Protein AF-A0A7J6U6C9-F1 (afdb_monomer_lite)

InterPro domains:
  IPR000941 Enolase [PR00148] (21-32)
  IPR000941 Enolase [PR00148] (44-58)
  IPR000941 Enolase [PR00148] (73-90)
  IPR000941 Enolase [PTHR11902] (1-134)
  IPR020809 Enolase, conserved site [PS00164] (44-57)
  IPR020810 Enolase, C-terminal TIM barrel domain [PF00113] (1-134)
  IPR020810 Enolase, C-terminal TIM barrel domain [SM01192] (1-136)
  IPR036849 Enolase-like, C-terminal domain superfamily [G3DSA:3.20.20.120] (1-146)
  IPR036849 Enolase-like, C-terminal domain superfamily [SSF51604] (1-128)

Structure (mmCIF, N/CA/C/O backbone):
data_AF-A0A7J6U6C9-F1
#
_entry.id   AF-A0A7J6U6C9-F1
#
loop_
_atom_site.group_PDB
_atom_site.id
_atom_site.type_symbol
_atom_site.label_atom_id
_ato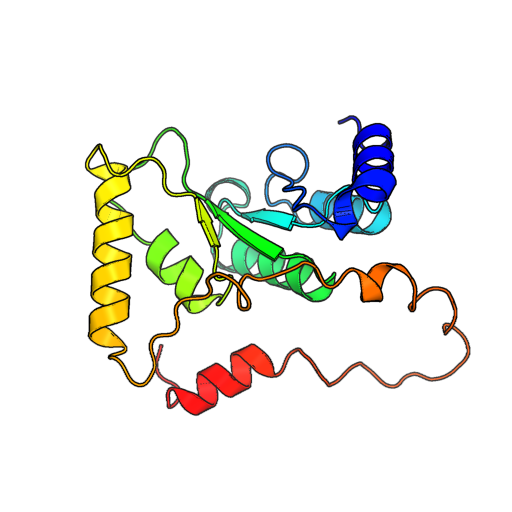m_site.label_alt_id
_atom_site.label_comp_id
_atom_site.label_asym_id
_atom_site.label_entity_id
_atom_site.label_seq_id
_atom_site.pdbx_PDB_ins_code
_atom_site.Cartn_x
_atom_site.Cartn_y
_atom_site.Cartn_z
_atom_site.occupancy
_atom_site.B_iso_or_equiv
_atom_site.auth_seq_id
_atom_site.auth_comp_id
_atom_site.auth_asym_id
_atom_site.auth_atom_id
_atom_site.pdbx_PDB_model_num
ATOM 1 N N . ASN A 1 1 ? -12.888 14.403 7.898 1.00 74.00 1 ASN A N 1
ATOM 2 C CA . ASN A 1 1 ? -12.283 13.935 9.170 1.00 74.00 1 ASN A CA 1
ATOM 3 C C . ASN A 1 1 ? -13.317 13.258 10.081 1.00 74.00 1 ASN A C 1
ATOM 5 O O . ASN A 1 1 ? -13.199 13.366 11.294 1.00 74.00 1 ASN A O 1
ATOM 9 N N . ASP A 1 2 ? -14.317 12.560 9.535 1.00 91.62 2 ASP A N 1
ATOM 10 C CA . ASP A 1 2 ? -15.387 11.938 10.329 1.00 91.62 2 ASP A CA 1
ATOM 11 C C . ASP A 1 2 ? -15.001 10.519 10.769 1.00 91.62 2 ASP A C 1
ATOM 13 O O . ASP A 1 2 ? -15.440 9.518 10.209 1.00 91.62 2 ASP A O 1
ATOM 17 N N . TRP A 1 3 ? -14.108 10.441 11.748 1.00 95.50 3 TRP A N 1
ATOM 18 C CA . TRP A 1 3 ? -13.591 9.166 12.237 1.00 95.50 3 TRP A CA 1
ATOM 19 C C . TRP A 1 3 ? -14.663 8.315 12.928 1.00 95.50 3 TRP A C 1
ATOM 21 O O . TRP A 1 3 ? -14.682 7.096 12.772 1.00 95.50 3 TRP A O 1
ATOM 31 N N . SER A 1 4 ? -15.607 8.963 13.617 1.00 96.19 4 SER A N 1
ATOM 32 C CA . SER A 1 4 ? -16.672 8.289 14.361 1.00 96.19 4 SER A CA 1
ATOM 33 C C . SER A 1 4 ? -17.596 7.468 13.457 1.00 96.19 4 SER A C 1
ATOM 35 O O . SER A 1 4 ? -17.981 6.351 13.806 1.00 96.19 4 SER A O 1
ATOM 37 N N . THR A 1 5 ? -17.922 7.989 12.272 1.00 96.44 5 THR A N 1
ATOM 38 C CA . THR A 1 5 ? -18.747 7.274 11.294 1.00 96.44 5 THR A CA 1
ATOM 39 C C . THR A 1 5 ? -17.978 6.115 10.673 1.00 96.44 5 THR A C 1
ATOM 41 O O . THR A 1 5 ? -18.533 5.025 10.544 1.00 96.44 5 THR A O 1
ATOM 44 N N . PHE A 1 6 ? -16.691 6.302 10.368 1.00 96.88 6 PHE A N 1
ATOM 45 C CA . PHE A 1 6 ? -15.824 5.221 9.890 1.00 96.88 6 PHE A CA 1
ATOM 46 C C . PHE A 1 6 ? -15.683 4.095 10.922 1.00 96.88 6 PHE A C 1
ATOM 48 O O . PHE A 1 6 ? -15.810 2.930 10.561 1.00 96.88 6 PHE A O 1
ATOM 55 N N . ALA A 1 7 ? -15.523 4.416 12.208 1.00 96.75 7 ALA A N 1
ATOM 56 C CA . ALA A 1 7 ? -15.480 3.422 13.280 1.00 96.75 7 ALA A CA 1
ATOM 57 C C . ALA A 1 7 ? -16.789 2.623 13.386 1.00 96.75 7 ALA A C 1
ATOM 59 O O . ALA A 1 7 ? -16.760 1.399 13.499 1.00 96.75 7 ALA A O 1
ATOM 60 N N . LYS A 1 8 ? -17.950 3.284 13.279 1.00 97.38 8 LYS A N 1
ATOM 61 C CA . LYS A 1 8 ? -19.256 2.600 13.240 1.00 97.38 8 LYS A CA 1
ATOM 62 C C . LYS A 1 8 ? -19.393 1.694 12.016 1.00 97.38 8 LYS A C 1
ATOM 64 O O . LYS A 1 8 ? -19.872 0.571 12.146 1.00 97.38 8 LYS A O 1
ATOM 69 N N . PHE A 1 9 ? -18.965 2.167 10.846 1.00 96.75 9 PHE A N 1
ATOM 70 C CA . PHE A 1 9 ? -18.975 1.385 9.610 1.00 96.75 9 PHE A CA 1
ATOM 71 C C . PHE A 1 9 ? -18.062 0.156 9.717 1.00 96.75 9 PHE A C 1
ATOM 73 O O . PHE A 1 9 ? -18.489 -0.961 9.435 1.00 96.75 9 PHE A O 1
ATOM 80 N N . THR A 1 10 ? -16.849 0.332 10.240 1.00 96.44 10 THR A N 1
ATOM 81 C CA . THR A 1 10 ? -15.890 -0.756 10.461 1.00 96.44 10 THR A CA 1
ATOM 82 C C . THR A 1 10 ? -16.362 -1.750 11.515 1.00 96.44 10 THR A C 1
ATOM 84 O O . THR A 1 10 ? -16.206 -2.953 11.320 1.00 96.44 10 THR A O 1
ATOM 87 N N . ALA A 1 11 ? -17.008 -1.292 12.589 1.00 95.69 11 ALA A N 1
ATOM 88 C CA . ALA A 1 11 ? -17.610 -2.178 13.582 1.00 95.69 11 ALA A CA 1
ATOM 89 C C . ALA A 1 11 ? -18.738 -3.043 12.996 1.00 95.69 11 ALA A C 1
ATOM 91 O O . ALA A 1 11 ? -18.900 -4.192 13.407 1.00 95.69 11 ALA A O 1
ATOM 92 N N . LYS A 1 12 ? -19.502 -2.492 12.046 1.00 96.25 12 LYS A N 1
ATOM 93 C CA . LYS A 1 12 ? -20.617 -3.178 11.394 1.00 96.25 12 LYS A CA 1
ATOM 94 C C . LYS A 1 12 ? -20.140 -4.191 10.347 1.00 96.25 12 LYS A C 1
ATOM 96 O O . LYS A 1 12 ? -20.495 -5.359 10.447 1.00 96.25 12 LYS A O 1
ATOM 101 N N . ASP A 1 13 ? -19.313 -3.754 9.396 1.00 94.31 13 ASP A N 1
ATOM 102 C CA . ASP A 1 13 ? -19.037 -4.508 8.162 1.00 94.31 13 ASP A CA 1
ATOM 103 C C . ASP A 1 13 ? -17.555 -4.936 8.023 1.00 94.31 13 ASP A C 1
ATOM 105 O O . ASP A 1 13 ? -17.215 -5.819 7.235 1.00 94.31 13 ASP A O 1
ATOM 109 N N . GLY A 1 14 ? -16.642 -4.384 8.830 1.00 93.19 14 GLY A N 1
ATOM 110 C CA . GLY A 1 14 ? -15.187 -4.566 8.690 1.00 93.19 14 GLY A CA 1
ATOM 111 C C . GLY A 1 14 ? -14.649 -5.979 8.961 1.00 93.19 14 GLY A C 1
ATOM 112 O O . GLY A 1 14 ? -13.445 -6.203 8.834 1.00 93.19 14 GLY A O 1
ATOM 113 N N . LYS A 1 15 ? -15.509 -6.933 9.339 1.00 89.44 15 LYS A N 1
ATOM 114 C CA . LYS A 1 15 ? -15.167 -8.366 9.418 1.00 89.44 15 LYS A CA 1
ATOM 115 C C . LYS A 1 15 ? -15.298 -9.080 8.073 1.00 89.44 15 LYS A C 1
ATOM 117 O O . LYS A 1 15 ? -14.627 -10.085 7.854 1.00 89.44 15 LYS A O 1
ATOM 122 N N . GLU A 1 16 ? -16.166 -8.580 7.200 1.00 89.44 16 GLU A N 1
ATOM 123 C CA . GLU A 1 16 ? -16.483 -9.202 5.913 1.00 89.44 16 GLU A CA 1
ATOM 124 C C . GLU A 1 16 ? -15.790 -8.489 4.755 1.00 89.44 16 GLU A C 1
ATOM 126 O O . GLU A 1 16 ? -15.381 -9.136 3.790 1.00 89.44 16 GLU A O 1
ATOM 131 N N . ILE A 1 17 ? -15.617 -7.169 4.869 1.00 91.62 17 ILE A N 1
ATOM 132 C CA . ILE A 1 17 ? -15.048 -6.333 3.813 1.00 91.62 17 ILE A CA 1
ATOM 133 C C . ILE A 1 17 ? -13.778 -5.606 4.255 1.00 91.62 17 ILE A C 1
ATOM 135 O O . ILE A 1 17 ? -13.568 -5.275 5.425 1.00 91.62 17 ILE A O 1
ATOM 139 N N . GLN A 1 18 ? -12.926 -5.320 3.275 1.00 93.62 18 GLN A N 1
ATOM 140 C CA . GLN A 1 18 ? -11.782 -4.439 3.449 1.00 93.62 18 GLN A CA 1
ATOM 141 C C . GLN A 1 18 ? -12.254 -2.980 3.380 1.00 93.62 18 GLN A C 1
ATOM 143 O O . GLN A 1 18 ? -12.882 -2.560 2.410 1.00 93.62 18 GLN A O 1
ATOM 148 N N . ILE A 1 19 ? -11.934 -2.204 4.409 1.00 96.31 19 ILE A N 1
ATOM 1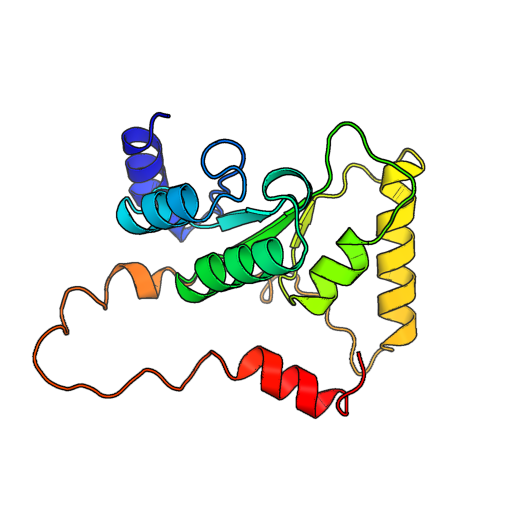49 C CA . ILE A 1 19 ? -12.226 -0.779 4.534 1.00 96.31 19 ILE A CA 1
ATOM 150 C C . ILE A 1 19 ? -10.880 -0.070 4.506 1.00 96.31 19 ILE A C 1
ATOM 152 O O . ILE A 1 19 ? -10.131 -0.083 5.484 1.00 96.31 19 ILE A O 1
ATOM 156 N N . VAL A 1 20 ? -10.559 0.499 3.347 1.00 97.38 20 VAL A N 1
ATOM 157 C CA . VAL A 1 20 ? -9.241 1.066 3.063 1.00 97.38 20 VAL A CA 1
ATOM 158 C C . VAL A 1 20 ? -9.226 2.562 3.363 1.00 97.38 20 VAL A C 1
ATOM 160 O O . VAL A 1 20 ? -9.982 3.335 2.775 1.00 97.38 20 VAL A O 1
ATOM 163 N N . GLY A 1 21 ? -8.331 2.985 4.253 1.00 97.25 21 GLY A N 1
ATOM 164 C CA . GLY A 1 21 ? -8.072 4.392 4.524 1.00 97.25 21 GLY A CA 1
ATOM 165 C C . GLY A 1 21 ? -7.115 5.008 3.500 1.00 97.25 21 GLY A C 1
ATOM 166 O O . GLY A 1 21 ? -5.928 4.689 3.504 1.00 97.25 21 GLY A O 1
ATOM 167 N N . ASP A 1 22 ? -7.627 5.912 2.660 1.00 96.88 22 ASP A N 1
ATOM 168 C CA . ASP A 1 22 ? -6.837 6.772 1.762 1.00 96.88 22 ASP A CA 1
ATOM 169 C C . ASP A 1 22 ? -6.686 8.177 2.366 1.00 96.88 22 ASP A C 1
ATOM 171 O O . ASP A 1 22 ? -5.842 8.379 3.235 1.00 96.88 22 ASP A O 1
ATOM 175 N N . ASP A 1 23 ? -7.567 9.126 2.027 1.00 95.62 23 ASP A N 1
ATOM 176 C CA . ASP A 1 23 ? -7.530 10.508 2.538 1.00 95.62 23 ASP A CA 1
ATOM 177 C C . ASP A 1 23 ? -7.707 10.600 4.061 1.00 95.62 23 ASP A C 1
ATOM 179 O O . ASP A 1 23 ? -7.316 11.576 4.707 1.00 95.62 23 ASP A O 1
ATOM 183 N N . LEU A 1 24 ? -8.299 9.569 4.669 1.00 95.50 24 LEU A N 1
ATOM 184 C CA . LEU A 1 24 ? -8.416 9.490 6.116 1.00 95.50 24 LEU A CA 1
ATOM 185 C C . LEU A 1 24 ? -7.040 9.329 6.776 1.00 95.50 24 LEU A C 1
ATOM 187 O O . LEU A 1 24 ? -6.827 9.899 7.846 1.00 95.50 24 LEU A O 1
ATOM 191 N N . LEU A 1 25 ? -6.106 8.621 6.136 1.00 96.88 25 LEU A N 1
ATOM 192 C CA . LEU A 1 25 ? -4.792 8.286 6.690 1.00 96.88 25 LEU A CA 1
ATOM 193 C C . LEU A 1 25 ? -3.648 9.070 6.042 1.00 96.88 25 LEU A C 1
ATOM 195 O O . LEU A 1 25 ? -2.683 9.385 6.731 1.00 96.88 25 LEU A O 1
ATOM 199 N N . VAL A 1 26 ? -3.757 9.392 4.748 1.00 95.81 26 VAL A N 1
ATOM 200 C CA . VAL A 1 26 ? -2.754 10.074 3.906 1.00 95.81 26 VAL A CA 1
ATOM 201 C C . VAL A 1 26 ? -1.330 9.546 4.096 1.00 95.81 26 VAL A C 1
ATOM 203 O O . VAL A 1 26 ? -0.375 10.315 4.110 1.00 95.81 26 VAL A O 1
ATOM 206 N N . THR A 1 27 ? -1.189 8.232 4.302 1.00 96.06 27 THR A N 1
ATOM 207 C CA . THR A 1 27 ? 0.093 7.564 4.601 1.00 96.06 27 THR A CA 1
ATOM 208 C C . THR A 1 27 ? 0.868 8.224 5.764 1.00 96.06 27 THR A C 1
ATOM 210 O O . THR A 1 27 ? 2.083 8.122 5.850 1.00 96.06 27 THR A O 1
ATOM 213 N N . ASN A 1 28 ? 0.184 8.922 6.679 1.00 95.12 28 ASN A N 1
ATOM 214 C CA . ASN A 1 28 ? 0.812 9.670 7.765 1.00 95.12 28 ASN A CA 1
ATOM 215 C C . ASN A 1 28 ? 0.794 8.861 9.075 1.00 95.12 28 ASN A C 1
ATOM 217 O O . ASN A 1 28 ? -0.300 8.574 9.571 1.00 95.12 28 ASN A O 1
ATOM 221 N N . PRO A 1 29 ? 1.951 8.575 9.705 1.00 93.81 29 PRO A N 1
ATOM 222 C CA . PRO A 1 29 ? 2.029 7.761 10.921 1.00 93.81 29 PRO A CA 1
ATOM 223 C C . PRO A 1 29 ? 1.094 8.200 12.056 1.00 93.81 29 PRO A C 1
ATOM 225 O O . PRO A 1 29 ? 0.444 7.364 12.676 1.00 93.81 29 PRO A O 1
ATOM 228 N N . LYS A 1 30 ? 0.926 9.511 12.293 1.00 95.81 30 LYS A N 1
ATOM 229 C CA . LYS A 1 30 ? 0.029 10.017 13.352 1.00 95.81 30 LYS A CA 1
ATOM 230 C C . LYS A 1 30 ? -1.438 9.705 13.057 1.00 95.81 30 LYS A C 1
ATOM 232 O O . LYS A 1 30 ? -2.214 9.425 13.967 1.00 95.81 30 LYS A O 1
ATOM 237 N N . ARG A 1 31 ? -1.836 9.765 11.784 1.00 97.00 31 ARG A N 1
ATOM 238 C CA . ARG A 1 31 ? -3.209 9.455 11.358 1.00 97.00 31 ARG A CA 1
ATOM 239 C C . ARG A 1 31 ? -3.453 7.955 11.281 1.00 97.00 31 ARG A C 1
ATOM 241 O O . ARG A 1 31 ? -4.558 7.529 11.593 1.00 97.00 31 ARG A O 1
ATOM 248 N N . ILE A 1 32 ? -2.437 7.175 10.913 1.00 97.31 32 ILE A N 1
ATOM 249 C CA . ILE A 1 32 ? -2.475 5.710 10.982 1.00 97.31 32 ILE A CA 1
ATOM 250 C C . ILE A 1 32 ? -2.693 5.282 12.432 1.00 97.31 32 ILE A C 1
ATOM 252 O O . ILE A 1 32 ? -3.667 4.584 12.697 1.00 97.31 32 ILE A O 1
ATOM 256 N N . GLN A 1 33 ? -1.887 5.791 13.370 1.00 97.56 33 GLN A N 1
ATOM 257 C CA . GLN A 1 33 ? -2.058 5.512 14.797 1.00 97.56 33 GLN A CA 1
ATOM 258 C C . GLN A 1 33 ? -3.466 5.872 15.278 1.00 97.56 33 GLN A C 1
ATOM 260 O O . GLN A 1 33 ? -4.155 5.036 15.851 1.00 97.56 33 GLN A O 1
ATOM 265 N N . LYS A 1 34 ? -3.953 7.069 14.934 1.00 97.56 34 LYS A N 1
ATOM 266 C CA . LYS A 1 34 ? -5.325 7.475 15.254 1.00 97.56 34 LYS A CA 1
ATOM 267 C C . LYS A 1 34 ? -6.379 6.514 14.685 1.00 97.56 34 LYS A C 1
ATOM 269 O O . LYS A 1 34 ? -7.342 6.180 15.365 1.00 97.56 34 LYS A O 1
ATOM 274 N N . GLY A 1 35 ? -6.213 6.068 13.441 1.00 97.31 35 GLY A N 1
ATOM 275 C CA . GLY A 1 35 ? -7.125 5.111 12.817 1.00 97.31 35 GLY A CA 1
ATOM 276 C C . GLY A 1 35 ? -7.119 3.741 13.496 1.00 97.31 35 GLY A C 1
ATOM 277 O O . GLY A 1 35 ? -8.173 3.107 13.565 1.00 97.31 35 GLY A O 1
ATOM 278 N N . ILE A 1 36 ? -5.965 3.311 14.015 1.00 96.56 36 ILE A N 1
ATOM 279 C CA . ILE A 1 36 ? -5.818 2.096 14.827 1.00 96.56 36 ILE A CA 1
ATOM 280 C C . ILE A 1 36 ? -6.566 2.265 16.152 1.00 96.56 36 ILE A C 1
ATOM 282 O O . ILE A 1 36 ? -7.410 1.430 16.480 1.00 96.56 36 ILE A O 1
ATOM 286 N N . ASP A 1 37 ? -6.310 3.362 16.866 1.00 96.75 37 ASP A N 1
ATOM 287 C CA . ASP A 1 37 ? -6.894 3.641 18.183 1.00 96.75 37 ASP A CA 1
ATOM 288 C C . ASP A 1 37 ? -8.425 3.735 18.115 1.00 96.75 37 ASP A C 1
ATOM 290 O O . ASP A 1 37 ? -9.137 3.165 18.942 1.00 96.75 37 ASP A O 1
ATOM 294 N N . GLU A 1 38 ? -8.947 4.399 17.081 1.00 96.38 38 GLU A N 1
ATOM 295 C CA . GLU A 1 38 ? -10.387 4.561 16.869 1.00 96.38 38 GLU A CA 1
ATOM 296 C C . GLU A 1 38 ? -11.048 3.366 16.166 1.00 96.38 38 GLU A C 1
ATOM 298 O O . GLU A 1 38 ? -12.265 3.362 15.977 1.00 96.38 38 GLU A O 1
ATOM 303 N N . LYS A 1 39 ? -10.274 2.343 15.770 1.00 96.25 39 LYS A N 1
ATOM 304 C CA . LYS A 1 39 ? -10.751 1.190 14.982 1.00 96.25 39 LYS A CA 1
ATOM 305 C C . LYS A 1 39 ? -11.534 1.630 13.734 1.00 96.25 39 LYS A C 1
ATOM 307 O O . LYS A 1 39 ? -12.568 1.060 13.388 1.00 96.25 39 LYS A O 1
ATOM 312 N N . ALA A 1 40 ? -11.051 2.682 13.075 1.00 96.88 40 ALA A N 1
ATOM 313 C CA . ALA A 1 40 ? -11.790 3.378 12.026 1.00 96.88 40 ALA A CA 1
ATOM 314 C C . ALA A 1 40 ? -11.756 2.653 10.674 1.00 96.88 40 ALA A C 1
ATOM 316 O O . ALA A 1 40 ? -12.687 2.791 9.886 1.00 96.88 40 ALA A O 1
ATOM 317 N N . VAL A 1 41 ? -10.694 1.897 10.395 1.00 97.06 41 VAL A N 1
ATOM 318 C CA . VAL A 1 41 ? -10.460 1.167 9.139 1.00 97.06 41 VAL A CA 1
ATOM 319 C C . VAL A 1 41 ? -9.692 -0.127 9.429 1.00 97.06 41 VAL A C 1
ATOM 321 O O . VAL A 1 41 ? -9.255 -0.348 10.557 1.00 97.06 41 VAL A O 1
ATOM 324 N N . ASN A 1 42 ? -9.524 -0.987 8.423 1.00 96.25 42 ASN A N 1
ATOM 325 C CA . ASN A 1 42 ? -8.788 -2.252 8.555 1.00 96.25 42 ASN A CA 1
ATOM 326 C C . ASN A 1 42 ? -7.727 -2.460 7.450 1.00 96.25 42 ASN A C 1
ATOM 328 O O . ASN A 1 42 ? -7.125 -3.535 7.331 1.00 96.25 42 ASN A O 1
ATOM 332 N N . ALA A 1 43 ? -7.498 -1.426 6.637 1.00 97.19 43 ALA A N 1
ATOM 333 C CA . ALA A 1 43 ? -6.502 -1.415 5.583 1.00 97.19 43 ALA A CA 1
ATOM 334 C C . ALA A 1 43 ? -5.966 -0.004 5.304 1.00 97.19 43 ALA A C 1
ATOM 336 O O . ALA A 1 43 ? -6.681 0.989 5.454 1.00 97.19 43 ALA A O 1
ATOM 337 N N . LEU A 1 44 ? -4.717 0.074 4.848 1.00 97.69 44 LEU A N 1
ATOM 338 C CA . LEU A 1 44 ? -4.037 1.309 4.450 1.00 97.69 44 LEU A CA 1
ATOM 339 C C . LEU A 1 44 ? -3.881 1.366 2.927 1.00 97.69 44 LEU A C 1
ATOM 341 O O . LEU A 1 44 ? -3.354 0.425 2.333 1.00 97.69 44 LEU A O 1
ATOM 345 N N . LEU A 1 45 ? -4.256 2.489 2.304 1.00 97.88 45 LEU A N 1
ATOM 346 C CA . LEU A 1 45 ? -3.804 2.808 0.950 1.00 97.88 45 LEU A CA 1
ATOM 347 C C . LEU A 1 45 ? -2.473 3.564 1.036 1.00 97.88 45 LEU A C 1
ATOM 349 O O . LEU A 1 45 ? -2.445 4.743 1.385 1.00 97.88 45 LEU A O 1
ATOM 353 N N . LEU A 1 46 ? -1.371 2.884 0.734 1.00 97.75 46 LEU A N 1
ATOM 354 C CA . LEU A 1 46 ? -0.024 3.435 0.860 1.00 97.75 46 LEU A CA 1
ATOM 355 C C . LEU A 1 46 ? 0.360 4.177 -0.421 1.00 97.75 46 LEU A C 1
ATOM 357 O O . LEU A 1 46 ? 0.418 3.588 -1.501 1.00 97.75 46 LEU A O 1
ATOM 361 N N . LYS A 1 47 ? 0.661 5.472 -0.298 1.00 96.31 47 LYS A N 1
ATOM 362 C CA . LYS A 1 47 ? 1.167 6.317 -1.387 1.00 96.31 47 LYS A CA 1
ATOM 363 C C . LYS A 1 47 ? 2.491 6.946 -0.962 1.00 96.31 47 LYS A C 1
ATOM 365 O O . LYS A 1 47 ? 2.500 7.862 -0.145 1.00 96.31 47 LYS A O 1
ATOM 370 N N . VAL A 1 48 ? 3.591 6.520 -1.580 1.00 91.75 48 VAL A N 1
ATOM 371 C CA . VAL A 1 48 ? 4.958 6.980 -1.252 1.00 91.75 48 VAL A CA 1
ATOM 372 C C . VAL A 1 48 ? 5.064 8.512 -1.264 1.00 91.75 48 VAL A C 1
ATOM 374 O O . VAL A 1 48 ? 5.534 9.129 -0.311 1.00 91.75 48 VAL A O 1
ATOM 377 N N . ASN A 1 49 ? 4.495 9.153 -2.288 1.00 89.19 49 ASN A N 1
ATOM 378 C CA . ASN A 1 49 ? 4.541 10.611 -2.455 1.00 89.19 49 ASN A CA 1
ATOM 379 C C . ASN A 1 49 ? 3.722 11.402 -1.412 1.00 89.19 49 ASN A C 1
ATOM 381 O O . ASN A 1 49 ? 3.747 12.628 -1.448 1.00 89.19 49 ASN A O 1
ATOM 385 N N . GLN A 1 50 ? 2.930 10.754 -0.548 1.00 85.38 50 GLN A N 1
ATOM 386 C CA . GLN A 1 50 ? 2.239 11.446 0.552 1.00 85.38 50 GLN A CA 1
ATOM 387 C C . GLN A 1 50 ? 3.115 11.590 1.798 1.00 85.38 50 GLN A C 1
ATOM 389 O O . GLN A 1 50 ? 2.932 12.554 2.537 1.00 85.38 50 GLN A O 1
ATOM 394 N N . ILE A 1 51 ? 4.028 10.644 2.029 1.00 88.69 51 ILE A N 1
ATOM 395 C CA . ILE A 1 51 ? 4.891 10.636 3.212 1.00 88.69 51 ILE A CA 1
ATOM 396 C C . ILE A 1 51 ? 6.289 11.188 2.910 1.00 88.69 51 ILE A C 1
ATOM 398 O O . ILE A 1 51 ? 6.871 11.843 3.760 1.00 88.69 51 ILE A O 1
ATOM 402 N N . GLY A 1 52 ? 6.761 11.049 1.666 1.00 87.12 52 GLY A N 1
ATOM 403 C CA . GLY A 1 52 ? 7.925 11.773 1.147 1.00 87.12 52 GLY A CA 1
ATOM 404 C C . GLY A 1 52 ? 9.193 10.934 0.999 1.00 87.12 52 GLY A C 1
ATOM 405 O O . GLY A 1 52 ? 10.003 11.246 0.128 1.00 87.12 52 GLY A O 1
ATOM 406 N N . SER A 1 53 ? 9.347 9.842 1.756 1.00 92.31 53 SER A N 1
ATOM 407 C CA . SER A 1 53 ? 10.489 8.927 1.628 1.00 92.31 53 SER A CA 1
ATOM 408 C C . SER A 1 53 ? 10.101 7.443 1.612 1.00 92.31 53 SER A C 1
ATOM 410 O O . SER A 1 53 ? 9.017 7.038 2.048 1.00 92.31 53 SER A O 1
ATOM 412 N N . ILE A 1 54 ? 11.016 6.607 1.106 1.00 93.25 54 ILE A N 1
ATOM 413 C CA . ILE A 1 54 ? 10.869 5.144 1.108 1.00 93.25 54 ILE A CA 1
ATOM 414 C C . ILE A 1 54 ? 10.910 4.608 2.544 1.00 93.25 54 ILE A C 1
ATOM 416 O O . ILE A 1 54 ? 10.076 3.781 2.901 1.00 93.25 54 ILE A O 1
ATOM 420 N N . THR A 1 55 ? 11.820 5.110 3.384 1.00 94.25 55 THR A N 1
ATOM 421 C CA . THR A 1 55 ? 11.941 4.688 4.788 1.00 94.25 55 THR A CA 1
ATOM 422 C C . THR A 1 55 ? 10.637 4.904 5.547 1.00 94.25 55 THR A C 1
ATOM 424 O O . THR A 1 55 ? 10.105 3.967 6.136 1.00 94.25 55 THR A O 1
ATOM 427 N N . GLU A 1 56 ? 10.051 6.097 5.451 1.00 94.88 56 GLU A N 1
ATOM 428 C CA . GLU A 1 56 ? 8.786 6.384 6.133 1.00 94.88 56 GLU A CA 1
ATOM 429 C C . GLU A 1 56 ? 7.612 5.592 5.530 1.00 94.88 56 GLU A C 1
ATOM 431 O O . GLU A 1 56 ? 6.661 5.244 6.230 1.00 94.88 56 GLU A O 1
ATOM 436 N N . SER A 1 57 ? 7.678 5.246 4.239 1.00 95.19 57 SER A N 1
ATOM 437 C CA . SER A 1 57 ? 6.700 4.348 3.610 1.00 95.19 57 SER A CA 1
ATOM 438 C C . SER A 1 57 ? 6.773 2.933 4.196 1.00 95.19 57 SER A C 1
ATOM 440 O O . SER A 1 57 ? 5.737 2.330 4.478 1.00 95.19 57 SER A O 1
ATOM 442 N N . ILE A 1 58 ? 7.983 2.410 4.425 1.00 95.62 58 ILE A N 1
ATOM 443 C CA . ILE A 1 58 ? 8.204 1.108 5.073 1.00 95.62 58 ILE A CA 1
ATOM 444 C C . ILE A 1 58 ? 7.709 1.147 6.526 1.00 95.62 58 ILE A C 1
ATOM 446 O O . ILE A 1 58 ? 7.038 0.218 6.975 1.00 95.62 58 ILE A O 1
ATOM 450 N N . GLU A 1 59 ? 7.968 2.231 7.258 1.00 95.38 59 GLU A N 1
ATOM 451 C CA . GLU A 1 59 ? 7.470 2.410 8.627 1.00 95.38 59 GLU A CA 1
ATOM 452 C C . GLU A 1 59 ? 5.937 2.444 8.685 1.00 95.38 59 GLU A C 1
ATOM 454 O O . GLU A 1 59 ? 5.334 1.756 9.512 1.00 95.38 59 GLU A O 1
ATOM 459 N N . ALA A 1 60 ? 5.291 3.179 7.774 1.00 96.31 60 ALA A N 1
ATOM 460 C CA . ALA A 1 60 ? 3.835 3.224 7.660 1.00 96.31 60 ALA A CA 1
ATOM 461 C C . ALA A 1 60 ? 3.239 1.842 7.336 1.00 96.31 60 ALA A C 1
ATOM 463 O O . ALA A 1 60 ? 2.237 1.444 7.937 1.00 96.31 60 ALA A O 1
ATOM 464 N N . ASN A 1 61 ? 3.878 1.090 6.432 1.00 95.81 61 ASN A N 1
ATOM 465 C CA . ASN A 1 61 ? 3.521 -0.298 6.146 1.00 95.81 61 ASN A CA 1
ATOM 466 C C . ASN A 1 61 ? 3.605 -1.167 7.408 1.00 95.81 61 ASN A C 1
ATOM 468 O O . ASN A 1 61 ? 2.634 -1.830 7.769 1.00 95.81 61 ASN A O 1
ATOM 472 N N . ASN A 1 62 ? 4.740 -1.129 8.105 1.00 95.19 62 ASN A N 1
ATOM 473 C CA . ASN A 1 62 ? 4.973 -1.956 9.285 1.00 95.19 62 ASN A CA 1
ATOM 474 C C . ASN A 1 62 ? 3.996 -1.616 10.415 1.00 95.19 62 ASN A C 1
ATOM 476 O O . ASN A 1 62 ? 3.491 -2.519 11.076 1.00 95.19 62 ASN A O 1
ATOM 480 N N . MET A 1 63 ? 3.669 -0.336 10.607 1.00 96.19 63 MET A N 1
ATOM 481 C CA . MET A 1 63 ? 2.657 0.100 11.572 1.00 96.19 63 MET A CA 1
ATOM 482 C C . MET A 1 63 ? 1.283 -0.513 11.268 1.00 96.19 63 MET A C 1
ATOM 484 O O . MET A 1 63 ? 0.646 -1.063 12.166 1.00 96.19 63 MET A O 1
ATOM 488 N N . ALA A 1 64 ? 0.850 -0.472 10.005 1.00 95.75 64 ALA A N 1
ATOM 489 C CA . ALA A 1 64 ? -0.417 -1.062 9.582 1.00 95.75 64 ALA A CA 1
ATOM 490 C C . ALA A 1 64 ? -0.414 -2.594 9.746 1.00 95.75 64 ALA A C 1
ATOM 492 O O . ALA A 1 64 ? -1.322 -3.154 10.362 1.00 95.75 64 ALA A O 1
ATOM 493 N N . VAL A 1 65 ? 0.632 -3.278 9.275 1.00 93.50 65 VAL A N 1
ATOM 494 C CA . VAL A 1 65 ? 0.756 -4.742 9.385 1.00 93.50 65 VAL A CA 1
ATOM 495 C C . VAL A 1 65 ? 0.787 -5.197 10.850 1.00 93.50 65 VAL A C 1
ATOM 497 O O . VAL A 1 65 ? 0.105 -6.156 11.213 1.00 93.50 65 VAL A O 1
ATOM 500 N N . ASN A 1 66 ? 1.498 -4.481 11.726 1.00 93.88 66 ASN A N 1
ATOM 501 C CA . ASN A 1 66 ? 1.561 -4.783 13.163 1.00 93.88 66 ASN A CA 1
ATOM 502 C C . ASN A 1 66 ? 0.221 -4.571 13.887 1.00 93.88 66 ASN A C 1
ATOM 504 O O . ASN A 1 66 ? -0.036 -5.208 14.915 1.00 93.88 66 ASN A O 1
ATOM 508 N N . ALA A 1 67 ? -0.639 -3.705 13.345 1.00 93.94 67 ALA A N 1
ATOM 509 C CA . ALA A 1 67 ? -2.023 -3.528 13.780 1.00 93.94 67 ALA A CA 1
ATOM 510 C C . ALA A 1 67 ? -2.986 -4.575 13.184 1.00 93.94 67 ALA A C 1
ATOM 512 O O . ALA A 1 67 ? -4.196 -4.498 13.399 1.00 93.94 67 ALA A O 1
ATOM 513 N N . GLY A 1 68 ? -2.469 -5.548 12.429 1.00 92.00 68 GLY A N 1
ATOM 514 C CA . GLY A 1 68 ? -3.256 -6.581 11.763 1.00 92.00 68 GLY A CA 1
ATOM 515 C C . GLY A 1 68 ? -3.977 -6.089 10.508 1.00 92.00 68 GLY A C 1
ATOM 516 O O . GLY A 1 68 ? -4.841 -6.803 9.993 1.00 92.00 68 GLY A O 1
ATOM 517 N N . TRP A 1 69 ? -3.663 -4.885 10.020 1.00 94.88 69 TRP A N 1
ATOM 518 C CA . TRP A 1 69 ? -4.244 -4.333 8.800 1.00 94.88 69 TRP A CA 1
ATOM 519 C C . TRP A 1 69 ? -3.580 -4.907 7.555 1.00 94.88 69 TRP A C 1
ATOM 521 O O . TRP A 1 69 ? -2.449 -5.388 7.570 1.00 94.88 69 TRP A O 1
ATOM 531 N N . THR A 1 70 ? -4.303 -4.808 6.447 1.00 94.69 70 THR A N 1
ATOM 532 C CA . THR A 1 70 ? -3.741 -5.042 5.112 1.00 94.69 70 THR A CA 1
ATOM 533 C C . THR A 1 70 ? -3.239 -3.731 4.519 1.00 94.69 70 THR A C 1
ATOM 535 O O . THR A 1 70 ? -3.710 -2.651 4.879 1.00 94.69 70 THR A O 1
ATOM 538 N N . VAL A 1 71 ? -2.277 -3.806 3.606 1.00 95.94 71 VAL A N 1
ATOM 539 C CA . VAL A 1 71 ? -1.708 -2.628 2.946 1.00 95.94 71 VAL A CA 1
ATOM 540 C C . VAL A 1 71 ? -1.880 -2.791 1.445 1.00 95.94 71 VAL A C 1
ATOM 542 O O . VAL A 1 71 ? -1.645 -3.864 0.902 1.00 95.94 71 VAL A O 1
ATOM 545 N N . MET A 1 72 ? -2.324 -1.730 0.784 1.00 96.56 72 MET A N 1
ATOM 546 C CA . MET A 1 72 ? -2.465 -1.669 -0.663 1.00 96.56 72 MET A CA 1
ATOM 547 C C . MET A 1 72 ? -1.577 -0.544 -1.183 1.00 96.56 72 MET A C 1
ATOM 549 O O . MET A 1 72 ? -1.867 0.635 -0.969 1.00 96.56 72 MET A O 1
ATOM 553 N N . VAL A 1 73 ? -0.487 -0.904 -1.860 1.00 97.38 73 VAL A N 1
ATOM 554 C CA . VAL A 1 73 ? 0.407 0.076 -2.491 1.00 97.38 73 VAL A CA 1
ATOM 555 C C . VAL A 1 73 ? -0.324 0.715 -3.669 1.00 97.38 73 VAL A C 1
ATOM 557 O O . VAL A 1 73 ? -0.957 0.025 -4.467 1.00 97.38 73 VAL A O 1
ATOM 560 N N . SER A 1 74 ? -0.284 2.039 -3.785 1.00 97.62 74 SER A N 1
ATOM 561 C CA . SER A 1 74 ? -1.112 2.770 -4.743 1.00 97.62 74 SER A CA 1
ATOM 562 C C . SER A 1 74 ? -0.330 3.782 -5.562 1.00 97.62 74 SER A C 1
ATOM 564 O O . SER A 1 74 ? 0.504 4.528 -5.053 1.00 97.62 74 SER A O 1
ATOM 566 N N . HIS A 1 75 ? -0.738 3.894 -6.823 1.00 96.25 75 HIS A N 1
ATOM 567 C CA . HIS A 1 75 ? -0.356 4.975 -7.719 1.00 96.25 75 HIS A CA 1
ATOM 568 C C . HIS A 1 75 ? -0.923 6.343 -7.286 1.00 96.25 75 HIS A C 1
ATOM 570 O O . HIS A 1 75 ? -1.715 6.456 -6.335 1.00 96.25 75 HIS A O 1
ATOM 576 N N . ARG A 1 76 ? -0.602 7.387 -8.059 1.00 94.50 76 ARG A N 1
ATOM 577 C CA . ARG A 1 76 ? -1.308 8.683 -8.048 1.00 94.50 76 ARG A CA 1
ATOM 578 C C . ARG A 1 76 ? -2.110 8.923 -9.333 1.00 94.50 76 ARG A C 1
ATOM 580 O O . ARG A 1 76 ? -1.952 8.231 -10.337 1.00 94.50 76 ARG A O 1
ATOM 587 N N . SER A 1 77 ? -3.015 9.903 -9.310 1.00 91.12 77 SER A N 1
ATOM 588 C CA . SER A 1 77 ? -3.809 10.281 -10.490 1.00 91.12 77 SER A CA 1
ATOM 589 C C . SER A 1 77 ? -2.937 10.849 -11.616 1.00 91.12 77 SER A C 1
ATOM 591 O O . SER A 1 77 ? -3.145 10.485 -12.770 1.00 91.12 77 SER A O 1
ATOM 593 N N . GLY A 1 78 ? -1.934 11.667 -11.288 1.00 91.19 78 GLY A N 1
ATOM 594 C CA . GLY A 1 78 ? -0.818 11.991 -12.179 1.00 91.19 78 GLY A CA 1
ATOM 595 C C . GLY A 1 78 ? 0.333 11.023 -11.926 1.00 91.19 78 GLY A C 1
ATOM 596 O O . GLY A 1 78 ? 0.894 11.040 -10.835 1.00 91.19 78 GLY A O 1
ATOM 597 N N . GLU A 1 79 ? 0.633 10.166 -12.896 1.00 93.44 79 GLU A N 1
ATOM 598 C CA . GLU A 1 79 ? 1.728 9.193 -12.831 1.00 93.44 79 GLU A CA 1
ATOM 599 C C . GLU A 1 79 ? 2.735 9.415 -13.951 1.00 93.44 79 GLU A C 1
ATOM 601 O O . GLU A 1 79 ? 2.434 10.075 -14.947 1.00 93.44 79 GLU A O 1
ATOM 606 N N . THR A 1 80 ? 3.911 8.823 -13.778 1.00 95.12 80 THR A N 1
ATOM 607 C CA . THR A 1 80 ? 4.980 8.776 -14.775 1.00 95.12 80 THR A CA 1
ATOM 608 C C . THR A 1 80 ? 5.204 7.334 -15.236 1.00 95.12 80 THR A C 1
ATOM 610 O O . THR A 1 80 ? 4.482 6.415 -14.849 1.00 95.12 80 THR A O 1
ATOM 613 N N . GLU A 1 81 ? 6.203 7.100 -16.078 1.00 96.06 81 GLU A N 1
ATOM 614 C CA . GLU A 1 81 ? 6.585 5.745 -16.491 1.00 96.06 81 GLU A CA 1
ATOM 615 C C . GLU A 1 81 ? 7.349 4.971 -15.406 1.00 96.06 81 GLU A C 1
ATOM 617 O O . GLU A 1 81 ? 7.545 3.767 -15.560 1.00 96.06 81 GLU A O 1
ATOM 622 N N . ASP A 1 82 ? 7.721 5.629 -14.300 1.00 96.62 82 ASP A N 1
ATOM 623 C CA . ASP A 1 82 ? 8.369 4.997 -13.149 1.00 96.62 82 ASP A CA 1
ATOM 624 C C . ASP A 1 82 ? 7.535 3.814 -12.652 1.00 96.62 82 ASP A C 1
ATOM 626 O O . ASP A 1 82 ? 6.350 3.967 -12.367 1.00 96.62 82 ASP A O 1
ATOM 630 N N . SER A 1 83 ? 8.119 2.624 -12.563 1.00 97.31 83 SER A N 1
ATOM 631 C CA . SER A 1 83 ? 7.410 1.421 -12.129 1.00 97.31 83 SER A CA 1
ATOM 632 C C . SER A 1 83 ? 7.721 1.012 -10.693 1.00 97.31 83 SER A C 1
ATOM 634 O O . SER A 1 83 ? 7.286 -0.062 -10.295 1.00 97.31 83 SER A O 1
ATOM 636 N N . PHE A 1 84 ? 8.400 1.850 -9.904 1.00 96.94 84 PHE A N 1
ATOM 637 C CA . PHE A 1 84 ? 8.975 1.482 -8.605 1.00 96.94 84 PHE A CA 1
ATOM 638 C C . PHE A 1 84 ? 7.956 0.888 -7.627 1.00 96.94 84 PHE A C 1
ATOM 640 O O . PHE A 1 84 ? 8.272 0.004 -6.835 1.00 96.94 84 PHE A O 1
ATOM 647 N N . ILE A 1 85 ? 6.700 1.339 -7.681 1.00 97.12 85 ILE A N 1
ATOM 648 C CA . ILE A 1 85 ? 5.650 0.803 -6.806 1.00 97.12 85 ILE A CA 1
ATOM 649 C C . ILE A 1 85 ? 5.344 -0.688 -7.056 1.00 97.12 85 ILE A C 1
ATOM 651 O O . ILE A 1 85 ? 4.774 -1.326 -6.173 1.00 97.12 85 ILE A O 1
ATOM 655 N N . ALA A 1 86 ? 5.708 -1.238 -8.224 1.00 97.75 86 ALA A N 1
ATOM 656 C CA . ALA A 1 86 ? 5.634 -2.669 -8.526 1.00 97.75 86 ALA A CA 1
ATOM 657 C C . ALA A 1 86 ? 6.682 -3.461 -7.728 1.00 97.75 86 ALA A C 1
ATOM 659 O O . ALA A 1 86 ? 6.354 -4.459 -7.092 1.00 97.75 86 ALA A O 1
ATOM 660 N N . ASP A 1 87 ? 7.918 -2.976 -7.688 1.00 97.62 87 ASP A N 1
ATOM 661 C CA . ASP A 1 87 ? 8.989 -3.558 -6.880 1.00 97.62 87 ASP A CA 1
ATOM 662 C C . ASP A 1 87 ? 8.678 -3.390 -5.385 1.00 97.62 87 ASP A C 1
ATOM 664 O O . ASP A 1 87 ? 8.810 -4.327 -4.601 1.00 97.62 87 ASP A O 1
ATOM 668 N N . LEU A 1 88 ? 8.146 -2.227 -4.989 1.00 96.31 88 LEU A N 1
ATOM 669 C CA . LEU A 1 88 ? 7.767 -1.947 -3.604 1.00 96.31 88 LEU A CA 1
ATOM 670 C C . LEU A 1 88 ? 6.663 -2.883 -3.086 1.00 96.31 88 LEU A C 1
ATOM 672 O O . LEU A 1 88 ? 6.756 -3.353 -1.953 1.00 96.31 88 LEU A O 1
ATOM 676 N N . VAL A 1 89 ? 5.613 -3.164 -3.875 1.00 95.56 89 VAL A N 1
ATOM 677 C CA . VAL A 1 89 ? 4.529 -4.065 -3.432 1.00 95.56 89 VAL A CA 1
ATOM 678 C C . VAL A 1 89 ? 5.039 -5.489 -3.203 1.00 95.56 89 VAL A C 1
ATOM 680 O O . VAL A 1 89 ? 4.622 -6.120 -2.226 1.00 95.56 89 VAL A O 1
ATOM 683 N N . VAL A 1 90 ? 5.948 -5.970 -4.061 1.00 94.94 90 VAL A N 1
ATOM 684 C CA . VAL A 1 90 ? 6.557 -7.303 -3.943 1.00 94.94 90 VAL A CA 1
ATOM 685 C C . VAL A 1 90 ? 7.547 -7.335 -2.781 1.00 94.94 90 VAL A C 1
ATOM 687 O O . VAL A 1 90 ? 7.437 -8.208 -1.924 1.00 94.94 90 VAL A O 1
ATOM 690 N N . GLY A 1 91 ? 8.442 -6.348 -2.683 1.00 94.12 91 GLY A N 1
ATOM 691 C CA . GLY A 1 91 ? 9.448 -6.259 -1.623 1.00 94.12 91 GLY A CA 1
ATOM 692 C C . GLY A 1 91 ? 8.851 -6.118 -0.221 1.00 94.12 91 GLY A C 1
ATOM 693 O O . GLY A 1 91 ? 9.371 -6.690 0.733 1.00 94.12 91 GLY A O 1
ATOM 694 N N . LEU A 1 92 ? 7.722 -5.414 -0.083 1.00 92.75 92 LEU A N 1
ATOM 695 C CA . LEU A 1 92 ? 6.981 -5.337 1.181 1.00 92.75 92 LEU A CA 1
ATOM 696 C C . LEU A 1 92 ? 6.086 -6.560 1.446 1.00 92.75 92 LEU A C 1
ATOM 698 O O . LEU A 1 92 ? 5.547 -6.684 2.545 1.00 92.75 92 LEU A O 1
ATOM 702 N N . GLY A 1 93 ? 5.861 -7.428 0.454 1.00 91.75 93 GLY A N 1
ATOM 703 C CA . GLY A 1 93 ? 4.985 -8.596 0.585 1.00 91.75 93 GLY A CA 1
ATOM 704 C C . GLY A 1 93 ? 3.529 -8.247 0.919 1.00 91.75 93 GLY A C 1
ATOM 705 O O . GLY A 1 93 ? 2.846 -9.016 1.592 1.00 91.75 93 GLY A O 1
ATOM 706 N N . THR A 1 94 ? 3.042 -7.077 0.488 1.00 90.62 94 THR A N 1
ATOM 707 C CA . THR A 1 94 ? 1.686 -6.596 0.845 1.00 90.62 94 THR A CA 1
ATOM 708 C C . THR A 1 94 ? 0.578 -7.231 0.009 1.00 90.62 94 THR A C 1
ATOM 710 O O . THR A 1 94 ? -0.593 -7.197 0.396 1.00 90.62 94 THR A O 1
ATOM 713 N N . CYS A 1 95 ? 0.948 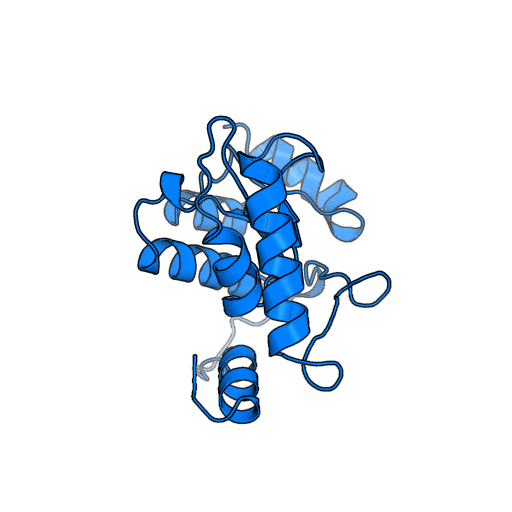-7.843 -1.121 1.00 89.94 95 CYS A N 1
ATOM 714 C CA . CYS A 1 95 ? 0.078 -8.638 -1.989 1.00 89.94 95 CYS A CA 1
ATOM 715 C C . CYS A 1 95 ? -1.099 -7.879 -2.634 1.00 89.94 95 CYS A C 1
ATOM 717 O O . CYS A 1 95 ? -1.941 -8.503 -3.278 1.00 89.94 95 CYS A O 1
ATOM 719 N N . GLN A 1 96 ? -1.181 -6.552 -2.491 1.00 94.19 96 GLN A N 1
ATOM 720 C CA . GLN A 1 96 ? -2.226 -5.731 -3.105 1.00 94.19 96 GLN A CA 1
ATOM 721 C C . GLN A 1 96 ? -1.634 -4.453 -3.698 1.00 94.19 96 GLN A C 1
ATOM 723 O O . GLN A 1 96 ? -0.956 -3.684 -3.015 1.00 94.19 96 GLN A O 1
ATOM 728 N N . ILE A 1 97 ? -1.952 -4.194 -4.967 1.00 95.75 97 ILE A N 1
ATOM 729 C CA . ILE A 1 97 ? -1.557 -2.977 -5.675 1.00 95.75 97 ILE A CA 1
ATOM 730 C C . ILE A 1 97 ? -2.759 -2.335 -6.370 1.00 95.75 97 ILE A C 1
ATOM 732 O O . ILE A 1 97 ? -3.548 -3.001 -7.039 1.00 95.75 97 ILE A O 1
ATOM 736 N N . LYS A 1 98 ? -2.875 -1.013 -6.250 1.00 97.25 98 LYS A N 1
ATOM 737 C CA . LYS A 1 98 ? -3.824 -0.178 -6.990 1.00 97.25 98 LYS A CA 1
ATOM 738 C C . LYS A 1 98 ? -3.052 0.702 -7.963 1.00 97.25 98 LYS A C 1
ATOM 740 O O . LYS A 1 98 ? -2.650 1.815 -7.628 1.00 97.25 98 LYS A O 1
ATOM 745 N N . THR A 1 99 ? -2.843 0.190 -9.175 1.00 97.12 99 THR A N 1
ATOM 746 C CA . THR A 1 99 ? -2.052 0.879 -10.209 1.00 97.12 99 THR A CA 1
ATOM 747 C C . THR A 1 99 ? -2.850 1.315 -11.447 1.00 97.12 99 THR A C 1
ATOM 749 O O . THR A 1 99 ? -2.291 1.874 -12.384 1.00 97.12 99 THR A O 1
ATOM 752 N N . GLY A 1 100 ? -4.184 1.239 -11.406 1.00 95.69 100 GLY A N 1
ATOM 753 C CA . GLY A 1 100 ? -5.079 1.817 -12.420 1.00 95.69 100 GLY A CA 1
ATOM 754 C C . GLY A 1 100 ? -5.675 0.783 -13.365 1.00 95.69 100 GLY A C 1
ATOM 755 O O . GLY A 1 100 ? -5.627 -0.405 -13.093 1.00 95.69 100 GLY A O 1
ATOM 756 N N . ALA A 1 101 ? -6.302 1.236 -14.448 1.00 94.25 101 ALA A N 1
ATOM 757 C CA . ALA A 1 101 ? -6.785 0.335 -15.490 1.00 94.25 101 ALA A CA 1
ATOM 758 C C . ALA A 1 101 ? -5.606 -0.168 -16.351 1.00 94.25 101 ALA A C 1
ATOM 760 O O . ALA A 1 101 ? -4.577 0.512 -16.409 1.00 94.25 101 ALA A O 1
ATOM 761 N N . PRO A 1 102 ? -5.745 -1.304 -17.062 1.00 92.56 102 PRO A N 1
ATOM 762 C CA . PRO A 1 102 ? -4.744 -1.803 -18.008 1.00 92.56 102 PRO A CA 1
ATOM 763 C C . PRO A 1 102 ? -4.764 -0.989 -19.316 1.00 92.56 102 PRO A C 1
ATOM 765 O O . PRO A 1 102 ? -4.929 -1.513 -20.414 1.00 92.56 102 PRO A O 1
ATOM 768 N N . CYS A 1 103 ? -4.651 0.329 -19.195 1.00 92.12 103 CYS A N 1
ATOM 769 C CA . CYS A 1 103 ? -4.565 1.276 -20.291 1.00 92.12 103 CYS A CA 1
ATOM 770 C C . CYS A 1 103 ? -3.712 2.470 -19.857 1.00 92.12 103 CYS A C 1
ATOM 772 O O . CYS A 1 103 ? -3.601 2.755 -18.664 1.00 92.12 103 CYS A O 1
ATOM 774 N N . ARG A 1 104 ? -3.167 3.194 -20.842 1.00 94.44 104 ARG A N 1
ATOM 775 C CA . ARG A 1 104 ? -2.219 4.307 -20.661 1.00 94.44 104 ARG A CA 1
ATOM 776 C C . ARG A 1 104 ? -0.861 3.833 -20.117 1.00 94.44 104 ARG A C 1
ATOM 778 O O . ARG A 1 104 ? -0.777 3.054 -19.165 1.00 94.44 104 ARG A O 1
ATOM 785 N N . THR A 1 105 ? 0.215 4.277 -20.759 1.00 95.62 105 THR A N 1
ATOM 786 C CA . THR A 1 105 ? 1.574 3.758 -20.536 1.00 95.62 105 THR A CA 1
ATOM 787 C C . THR A 1 105 ? 2.016 3.884 -19.082 1.00 95.62 105 THR A C 1
ATOM 789 O O . THR A 1 105 ? 2.540 2.929 -18.519 1.00 95.62 105 THR A O 1
ATOM 792 N N . GLU A 1 106 ? 1.691 4.990 -18.414 1.00 95.62 106 GLU A N 1
ATOM 793 C CA . GLU A 1 106 ? 2.060 5.230 -17.018 1.00 95.62 106 GLU A CA 1
ATOM 794 C C . GLU A 1 106 ? 1.433 4.230 -16.027 1.00 95.62 106 GLU A C 1
ATOM 796 O O . GLU A 1 106 ? 1.865 4.146 -14.878 1.00 95.62 106 GLU A O 1
ATOM 801 N N . ARG A 1 107 ? 0.414 3.466 -16.449 1.00 96.69 107 ARG A N 1
ATOM 802 C CA . ARG A 1 107 ? -0.192 2.360 -15.683 1.00 96.69 107 ARG A CA 1
ATOM 803 C C . ARG A 1 107 ? 0.376 1.022 -16.132 1.00 96.69 107 ARG A C 1
ATOM 805 O O . ARG A 1 107 ? 0.798 0.219 -15.301 1.00 96.69 107 ARG A O 1
ATOM 812 N N . LEU A 1 108 ? 0.439 0.819 -17.449 1.00 97.00 108 LEU A N 1
ATOM 813 C CA . LEU A 1 108 ? 0.958 -0.399 -18.070 1.00 97.00 108 LEU A CA 1
ATOM 814 C C . LEU A 1 108 ? 2.404 -0.697 -17.664 1.00 97.00 108 LEU A C 1
ATOM 816 O O . LEU A 1 108 ? 2.715 -1.855 -17.410 1.00 97.00 108 LEU A O 1
ATOM 820 N N . CYS A 1 109 ? 3.264 0.315 -17.512 1.00 97.56 109 CYS A N 1
ATOM 821 C CA . CYS A 1 109 ? 4.647 0.111 -17.074 1.00 97.56 109 CYS A CA 1
ATOM 822 C C . CYS A 1 109 ? 4.744 -0.627 -15.729 1.00 97.56 109 CYS A C 1
ATOM 824 O O . CYS A 1 109 ? 5.614 -1.479 -15.572 1.00 97.56 109 CYS A O 1
ATOM 826 N N . LYS A 1 110 ? 3.820 -0.379 -14.789 1.00 98.00 110 LYS A N 1
ATOM 827 C CA . LYS A 1 110 ? 3.785 -1.081 -13.494 1.00 98.00 110 LYS A CA 1
ATOM 828 C C . LYS A 1 110 ? 3.341 -2.538 -13.645 1.00 98.00 110 LYS A C 1
ATOM 830 O O . LYS A 1 110 ? 3.923 -3.413 -13.019 1.00 98.00 110 LYS A O 1
ATOM 835 N N . TYR A 1 111 ? 2.345 -2.813 -14.490 1.00 97.88 111 TYR A N 1
ATOM 836 C CA . TYR A 1 111 ? 1.928 -4.190 -14.787 1.00 97.88 111 TYR A CA 1
ATOM 837 C C . TYR A 1 111 ? 3.027 -4.983 -15.496 1.00 97.88 111 TYR A C 1
ATOM 839 O O . TYR A 1 111 ? 3.312 -6.112 -15.114 1.00 97.88 111 TYR A O 1
ATOM 847 N N . ASN A 1 112 ? 3.686 -4.369 -16.479 1.00 97.94 112 ASN A N 1
ATOM 848 C CA . ASN A 1 112 ? 4.822 -4.970 -17.168 1.00 97.94 112 ASN A CA 1
ATOM 849 C C . ASN A 1 112 ? 5.963 -5.273 -16.197 1.00 97.94 112 ASN A C 1
ATOM 851 O O . ASN A 1 112 ? 6.579 -6.326 -16.305 1.00 97.94 112 ASN A O 1
ATOM 855 N N . GLN A 1 113 ? 6.213 -4.388 -15.230 1.00 98.38 113 GLN A N 1
ATOM 856 C CA . GLN A 1 113 ? 7.213 -4.640 -14.202 1.00 98.38 113 GLN A CA 1
ATOM 857 C C . GLN A 1 113 ? 6.833 -5.810 -13.289 1.00 98.38 113 GLN A C 1
ATOM 859 O O . GLN A 1 113 ? 7.682 -6.647 -13.020 1.00 98.38 113 GLN A O 1
ATOM 864 N N . LEU A 1 114 ? 5.564 -5.940 -12.888 1.00 97.31 114 LEU A N 1
ATOM 865 C CA . LEU A 1 114 ? 5.109 -7.106 -12.118 1.00 97.31 114 LEU A CA 1
ATOM 866 C C . LEU A 1 114 ? 5.317 -8.424 -12.879 1.00 97.31 114 LEU A C 1
ATOM 868 O O . LEU A 1 114 ? 5.757 -9.394 -12.274 1.00 97.31 114 LEU A O 1
ATOM 872 N N . MET A 1 115 ? 5.057 -8.449 -14.192 1.00 96.94 115 MET A N 1
ATOM 873 C CA . MET A 1 115 ? 5.315 -9.636 -15.021 1.00 96.94 115 MET A CA 1
ATOM 874 C C . MET A 1 115 ? 6.811 -9.970 -15.104 1.00 96.94 115 MET A C 1
ATOM 876 O O . MET A 1 115 ? 7.174 -11.137 -15.026 1.00 96.94 115 MET A O 1
ATOM 880 N N . ARG A 1 116 ? 7.688 -8.960 -15.202 1.00 98.19 116 ARG A N 1
ATOM 881 C CA . ARG A 1 116 ? 9.147 -9.174 -15.169 1.00 98.19 116 ARG A CA 1
ATOM 882 C C . ARG A 1 116 ? 9.616 -9.720 -13.822 1.00 98.19 116 ARG A C 1
ATOM 884 O O . ARG A 1 116 ? 10.413 -10.647 -13.801 1.00 98.19 116 ARG A O 1
ATOM 891 N N . ILE A 1 117 ? 9.101 -9.178 -12.716 1.00 96.75 117 ILE A N 1
ATOM 892 C CA . ILE A 1 117 ? 9.424 -9.663 -11.366 1.00 96.75 117 ILE A CA 1
ATOM 893 C C . ILE A 1 117 ? 8.961 -11.117 -11.195 1.00 96.75 117 ILE A C 1
ATOM 895 O O . ILE A 1 117 ? 9.687 -11.936 -10.640 1.00 96.75 117 ILE A O 1
ATOM 899 N N . GLU A 1 118 ? 7.764 -11.461 -11.679 1.00 95.75 118 GLU A N 1
ATOM 900 C CA . GLU A 1 118 ? 7.264 -12.841 -11.657 1.00 95.75 118 GLU A CA 1
ATOM 901 C C . GLU A 1 118 ? 8.160 -13.788 -12.473 1.00 95.75 118 GLU A C 1
ATOM 903 O O . GLU A 1 118 ? 8.520 -14.859 -11.981 1.00 95.75 118 GLU A O 1
ATOM 908 N N . GLU A 1 119 ? 8.562 -13.382 -13.681 1.00 96.25 119 GLU A N 1
ATOM 909 C CA . GLU A 1 119 ? 9.484 -14.141 -14.535 1.00 96.25 119 GLU A CA 1
ATOM 910 C C . GLU A 1 119 ? 10.853 -14.345 -13.864 1.00 96.25 119 GLU A C 1
ATOM 912 O O . GLU A 1 119 ? 11.379 -15.458 -13.873 1.00 96.25 119 GLU A O 1
ATOM 917 N N . GLU A 1 120 ? 11.402 -13.306 -13.228 1.00 95.94 120 GLU A N 1
ATOM 918 C CA . GLU A 1 120 ? 12.694 -13.349 -12.533 1.00 95.94 120 GLU A CA 1
ATOM 919 C C . GLU A 1 120 ? 12.672 -14.251 -11.290 1.00 95.94 120 GLU A C 1
ATOM 921 O O . GLU A 1 120 ? 13.612 -15.013 -11.046 1.00 95.94 120 GLU A O 1
ATOM 926 N N . LEU A 1 121 ? 11.592 -14.201 -10.505 1.00 93.25 121 LEU A N 1
ATOM 927 C CA . LEU A 1 121 ? 11.415 -15.079 -9.346 1.00 93.25 121 LEU A CA 1
ATOM 928 C C . LEU A 1 121 ? 11.239 -16.546 -9.765 1.00 93.25 121 LEU A C 1
ATOM 930 O O . LEU A 1 121 ? 11.674 -17.449 -9.043 1.00 93.25 121 LEU A O 1
ATOM 934 N N . GLY A 1 122 ? 10.623 -16.779 -10.926 1.00 93.31 122 GLY A N 1
ATOM 935 C CA . GLY A 1 122 ? 10.317 -18.102 -11.451 1.00 93.31 122 GLY A CA 1
ATOM 936 C C . GLY A 1 122 ? 9.186 -18.808 -10.696 1.00 93.31 122 GLY A C 1
ATOM 937 O O . GLY A 1 122 ? 8.762 -18.404 -9.610 1.00 93.31 122 GLY A O 1
ATOM 938 N N . ALA A 1 123 ? 8.705 -19.914 -11.270 1.00 87.19 123 ALA A N 1
ATOM 939 C CA . ALA A 1 123 ? 7.522 -20.633 -10.784 1.00 87.19 123 ALA A CA 1
ATOM 940 C C . ALA A 1 123 ? 7.649 -21.171 -9.345 1.00 87.19 123 ALA A C 1
ATOM 942 O O . ALA A 1 123 ? 6.643 -21.320 -8.657 1.00 87.19 123 ALA A O 1
ATOM 943 N N . ASP A 1 124 ? 8.872 -21.442 -8.882 1.00 86.94 124 ASP A N 1
ATOM 944 C CA . ASP A 1 124 ? 9.114 -22.029 -7.559 1.00 86.94 124 ASP A CA 1
ATOM 945 C C . ASP A 1 124 ? 9.076 -20.998 -6.419 1.00 86.94 124 ASP A C 1
ATOM 947 O O . ASP A 1 124 ? 8.868 -21.365 -5.260 1.00 86.94 124 ASP A O 1
ATOM 951 N N . LYS A 1 125 ? 9.311 -19.713 -6.721 1.00 87.50 125 LYS A N 1
ATOM 952 C CA . LYS A 1 125 ? 9.394 -18.643 -5.709 1.00 87.50 125 LYS A CA 1
ATOM 953 C C . LYS A 1 125 ? 8.266 -17.626 -5.829 1.00 87.50 125 LYS A C 1
ATOM 955 O O . LYS A 1 125 ? 7.859 -17.061 -4.813 1.00 87.50 125 LYS A O 1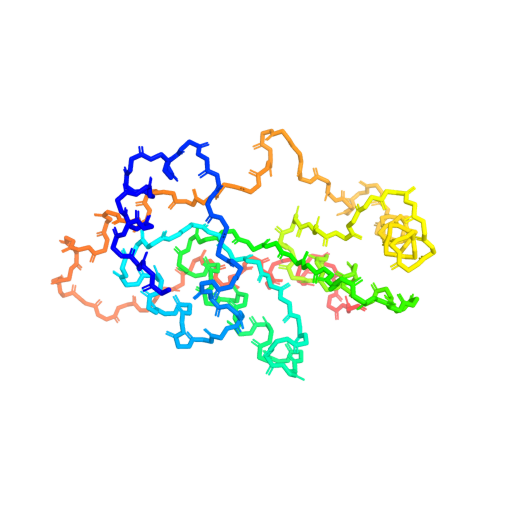
ATOM 960 N N . ALA A 1 126 ? 7.763 -17.381 -7.037 1.00 88.00 126 ALA A N 1
ATOM 961 C CA . ALA A 1 126 ? 6.655 -16.465 -7.246 1.00 88.00 126 ALA A CA 1
ATOM 962 C C . ALA A 1 126 ? 5.377 -17.010 -6.589 1.00 88.00 126 ALA A C 1
ATOM 964 O O . ALA A 1 126 ? 5.018 -18.175 -6.737 1.00 88.00 126 ALA A O 1
ATOM 965 N N . THR A 1 127 ? 4.671 -16.161 -5.841 1.00 86.69 127 THR A N 1
ATOM 966 C CA . THR A 1 127 ? 3.371 -16.507 -5.255 1.00 86.69 127 THR A CA 1
ATOM 967 C C . THR A 1 127 ? 2.366 -15.407 -5.550 1.00 86.69 127 THR A C 1
ATOM 969 O O . THR A 1 127 ? 2.562 -14.255 -5.167 1.00 86.69 127 THR A O 1
ATOM 972 N N . TYR A 1 128 ? 1.249 -15.780 -6.173 1.00 87.06 128 TYR A N 1
ATOM 973 C CA . TYR A 1 128 ? 0.122 -14.883 -6.402 1.00 87.06 128 TYR A CA 1
ATOM 974 C C . TYR A 1 128 ? -0.966 -15.095 -5.342 1.00 87.06 128 TYR A C 1
ATOM 976 O O . TYR A 1 128 ? -1.610 -16.146 -5.259 1.00 87.06 128 TYR A O 1
ATOM 984 N N . ALA A 1 129 ? -1.172 -14.084 -4.503 1.00 81.25 129 ALA A N 1
ATOM 985 C CA . ALA A 1 129 ? -2.145 -14.120 -3.420 1.00 81.25 129 ALA A CA 1
ATOM 986 C C . ALA A 1 129 ? -3.559 -13.790 -3.933 1.00 81.25 129 ALA A C 1
ATOM 988 O O . ALA A 1 129 ? -4.009 -12.647 -3.882 1.00 81.25 129 ALA A O 1
ATOM 989 N N . ALA A 1 130 ? -4.283 -14.805 -4.407 1.00 74.38 130 ALA A N 1
ATOM 990 C CA . ALA A 1 130 ? -5.689 -14.685 -4.796 1.00 74.38 130 ALA A CA 1
ATOM 991 C C . ALA A 1 130 ? -6.599 -15.703 -4.096 1.00 74.38 130 ALA A C 1
ATOM 993 O O . ALA A 1 130 ? -6.158 -16.705 -3.525 1.00 74.38 130 ALA A O 1
ATOM 994 N N . GLY A 1 131 ? -7.906 -15.428 -4.129 1.00 69.19 131 GLY A N 1
ATOM 995 C CA . GLY A 1 131 ? -8.935 -16.305 -3.577 1.00 69.19 131 GLY A CA 1
ATOM 996 C C . GLY A 1 131 ? -8.749 -16.552 -2.079 1.00 69.19 131 GLY A C 1
ATOM 997 O O . GLY A 1 131 ? -8.845 -15.630 -1.271 1.00 69.19 131 GLY A O 1
ATOM 998 N N . ARG A 1 132 ? -8.478 -17.807 -1.700 1.00 60.41 132 ARG A N 1
ATOM 999 C CA . ARG A 1 132 ? -8.275 -18.207 -0.294 1.00 60.41 132 ARG A CA 1
ATOM 1000 C C . ARG A 1 132 ? -7.008 -17.617 0.336 1.00 60.41 132 ARG A C 1
ATOM 1002 O O . ARG A 1 132 ? -6.962 -17.504 1.554 1.00 60.41 132 ARG A O 1
ATOM 1009 N N . ASN A 1 133 ? -6.039 -17.205 -0.481 1.00 63.84 133 ASN A N 1
ATOM 1010 C CA . ASN A 1 133 ? -4.788 -16.589 -0.034 1.00 63.84 133 ASN A CA 1
ATOM 1011 C C . ASN A 1 133 ? -4.846 -15.055 -0.055 1.00 63.84 133 ASN A C 1
ATOM 1013 O O . ASN A 1 133 ? -3.830 -14.406 0.184 1.00 63.84 133 ASN A O 1
ATOM 1017 N N . PHE A 1 134 ? -6.008 -14.464 -0.360 1.00 67.25 134 PHE A N 1
ATOM 1018 C CA . PHE A 1 134 ? -6.161 -13.015 -0.346 1.00 67.25 134 PHE A CA 1
ATOM 1019 C C . PHE A 1 134 ? -5.908 -12.484 1.074 1.00 67.25 134 PHE A C 1
ATOM 1021 O O . PHE A 1 134 ? -6.545 -12.978 2.014 1.00 67.25 134 PHE A O 1
ATOM 1028 N N . PRO A 1 135 ? -5.014 -11.494 1.263 1.00 68.31 135 PRO A N 1
ATOM 1029 C CA . PRO A 1 135 ? -4.721 -10.962 2.585 1.00 68.31 135 PRO A CA 1
ATOM 1030 C C . PRO A 1 135 ? -6.003 -10.434 3.222 1.00 68.31 135 PRO A C 1
ATOM 1032 O O . PRO A 1 135 ? -6.648 -9.528 2.691 1.00 68.31 135 PRO A O 1
ATOM 1035 N N . ARG A 1 136 ? -6.383 -11.005 4.364 1.00 66.00 136 ARG A N 1
ATOM 1036 C CA . ARG A 1 136 ? -7.474 -10.492 5.191 1.00 66.00 136 ARG A CA 1
ATOM 1037 C C . ARG A 1 136 ? -6.885 -9.786 6.393 1.00 66.00 136 ARG A C 1
ATOM 1039 O O . ARG A 1 136 ? -5.895 -10.242 6.963 1.00 66.00 136 ARG A O 1
ATOM 1046 N N . CYS A 1 137 ? -7.528 -8.696 6.797 1.00 57.84 137 CYS A N 1
ATOM 1047 C CA . CYS A 1 137 ? -7.266 -8.133 8.109 1.00 57.84 137 CYS A CA 1
ATOM 1048 C C . CYS A 1 137 ? -7.528 -9.222 9.160 1.00 57.84 137 CYS A C 1
ATOM 1050 O O . CYS A 1 137 ? -8.560 -9.899 9.116 1.00 57.84 137 CYS A O 1
ATOM 1052 N N . GLN A 1 138 ? -6.590 -9.416 10.090 1.00 56.72 138 GLN A N 1
ATOM 1053 C CA . GLN A 1 138 ? -6.766 -10.377 11.175 1.00 56.72 138 GLN A CA 1
ATOM 1054 C C . GLN A 1 138 ? -7.716 -9.779 12.217 1.00 56.72 138 GLN A C 1
ATOM 1056 O O . GLN A 1 138 ? -7.293 -9.261 13.249 1.00 56.72 138 GLN A O 1
ATOM 1061 N N . ALA A 1 139 ? -9.020 -9.851 11.941 1.00 41.53 139 ALA A N 1
ATOM 1062 C CA . ALA A 1 139 ? -10.072 -9.308 12.801 1.00 41.53 139 ALA A CA 1
ATOM 1063 C C . ALA A 1 139 ? -9.986 -9.814 14.260 1.00 41.53 139 ALA A C 1
ATOM 1065 O O . ALA A 1 139 ? -10.393 -9.111 15.183 1.00 41.53 139 ALA A O 1
ATOM 1066 N N . GLU A 1 140 ? -9.401 -10.997 14.491 1.00 38.81 140 GLU A N 1
ATOM 1067 C CA . GLU A 1 140 ? -9.208 -11.587 15.824 1.00 38.81 140 GLU A CA 1
ATOM 1068 C C . GLU A 1 140 ? -8.300 -10.767 16.761 1.00 38.81 140 GLU A C 1
ATOM 1070 O O . GLU A 1 140 ? -8.361 -10.940 17.979 1.00 38.81 140 GLU A O 1
ATOM 1075 N N . GLN A 1 141 ? -7.488 -9.842 16.237 1.00 38.38 141 GLN A N 1
ATOM 1076 C CA . GLN A 1 141 ? -6.590 -9.016 17.053 1.00 38.38 141 GLN A CA 1
ATOM 1077 C C . GLN A 1 141 ? -7.266 -7.773 17.656 1.00 38.38 141 GLN A C 1
ATOM 1079 O O . GLN A 1 141 ? -6.761 -7.228 18.638 1.00 38.38 141 GLN A O 1
ATOM 1084 N N . PHE A 1 142 ? -8.443 -7.363 17.165 1.00 36.62 142 PHE A N 1
ATOM 1085 C CA . PHE A 1 142 ? -9.175 -6.195 17.682 1.00 36.62 142 PHE A CA 1
ATOM 1086 C C . PHE A 1 142 ? -9.826 -6.406 19.063 1.00 36.62 142 PHE A C 1
ATOM 1088 O O . PHE A 1 142 ? -10.323 -5.433 19.644 1.00 36.62 142 PHE A O 1
ATOM 1095 N N . GLY A 1 143 ? -9.846 -7.647 19.574 1.00 31.55 143 GLY A N 1
ATOM 1096 C CA . GLY A 1 143 ? -10.551 -8.028 20.805 1.00 31.55 143 GLY A CA 1
ATOM 1097 C C . GLY A 1 143 ? -9.718 -8.691 21.910 1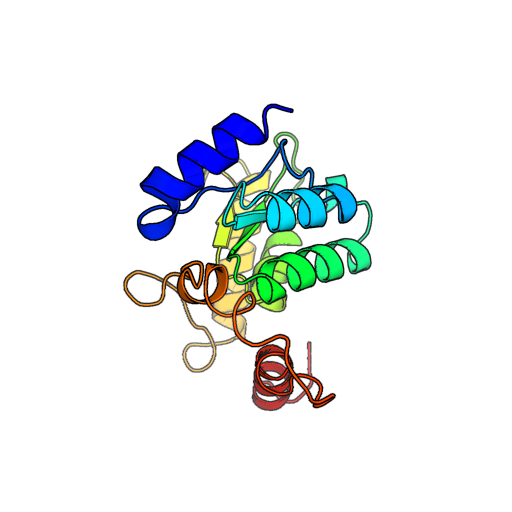.00 31.55 143 GLY A C 1
ATOM 1098 O O . GLY A 1 143 ? -10.213 -8.767 23.027 1.00 31.55 143 GLY A O 1
ATOM 1099 N N . ARG A 1 144 ? -8.480 -9.154 21.659 1.00 31.75 144 ARG A N 1
ATOM 1100 C CA . ARG A 1 144 ? -7.692 -9.873 22.692 1.00 31.75 144 ARG A CA 1
ATOM 1101 C C . ARG A 1 144 ? -6.773 -8.990 23.546 1.00 31.75 144 ARG A C 1
ATOM 1103 O O . ARG A 1 144 ? -6.552 -9.311 24.703 1.00 31.75 144 ARG A O 1
ATOM 1110 N N . ARG A 1 145 ? -6.294 -7.837 23.055 1.00 31.81 145 ARG A N 1
ATOM 1111 C CA . ARG A 1 145 ? -5.319 -7.017 23.817 1.00 31.81 145 ARG A CA 1
ATOM 1112 C C . ARG A 1 145 ? -5.902 -6.214 24.989 1.00 31.81 145 ARG A C 1
ATOM 1114 O O . ARG A 1 145 ? -5.136 -5.662 25.766 1.00 31.81 145 ARG A O 1
ATOM 1121 N N . SER A 1 146 ? -7.225 -6.134 25.135 1.00 31.16 146 SER A N 1
ATOM 1122 C CA . SER A 1 146 ? -7.858 -5.406 26.249 1.00 31.16 146 SER A CA 1
ATOM 1123 C C . SER A 1 146 ? -7.988 -6.240 27.529 1.00 31.16 146 SER A C 1
ATOM 1125 O O . SER A 1 146 ? -8.194 -5.663 28.589 1.00 31.16 146 SER A O 1
ATOM 1127 N N . ALA A 1 147 ? -7.899 -7.572 27.438 1.00 30.14 147 ALA A N 1
ATOM 1128 C CA . ALA A 1 147 ? -8.172 -8.480 28.556 1.00 30.14 147 ALA A CA 1
ATOM 1129 C C . ALA A 1 147 ? -6.909 -9.049 29.234 1.00 30.14 147 ALA A C 1
ATOM 1131 O O . ALA A 1 147 ? -7.021 -9.645 30.297 1.00 30.14 147 ALA A O 1
ATOM 1132 N N . GLU A 1 148 ? -5.720 -8.847 28.657 1.00 29.52 148 GLU A N 1
ATOM 1133 C CA . GLU A 1 148 ? -4.463 -9.481 29.104 1.00 29.52 148 GLU A CA 1
ATOM 1134 C C . GLU A 1 148 ? -3.389 -8.463 29.542 1.00 29.52 148 GLU A C 1
ATOM 1136 O O . GLU A 1 148 ? -2.199 -8.753 29.526 1.00 29.52 148 GLU A O 1
ATOM 1141 N N . MET A 1 149 ? -3.780 -7.250 29.949 1.00 31.12 149 MET A N 1
ATOM 1142 C CA . MET A 1 149 ? -2.866 -6.304 30.612 1.00 31.12 149 MET A CA 1
ATOM 1143 C C . MET A 1 149 ? -2.905 -6.521 32.129 1.00 31.12 149 MET A C 1
ATOM 1145 O O . MET A 1 149 ? -3.411 -5.699 32.889 1.00 31.12 149 MET A O 1
ATOM 1149 N N . GLY A 1 150 ? -2.382 -7.673 32.537 1.00 27.45 150 GLY A N 1
ATOM 1150 C CA . GLY A 1 150 ? -2.032 -8.023 33.905 1.00 27.45 150 GLY A CA 1
ATOM 1151 C C . GLY A 1 150 ? -0.777 -8.884 33.852 1.00 27.45 150 GLY A C 1
ATOM 1152 O O . GLY A 1 150 ? -0.869 -10.050 33.502 1.00 27.45 150 GLY A O 1
ATOM 1153 N N . GLU A 1 151 ? 0.361 -8.261 34.161 1.00 32.09 151 GLU A N 1
ATOM 1154 C CA . GLU A 1 151 ? 1.653 -8.886 34.490 1.00 32.09 151 GLU A CA 1
ATOM 1155 C C . GLU A 1 151 ? 2.316 -9.778 33.418 1.00 32.09 151 GLU A C 1
ATOM 1157 O O . GLU A 1 151 ? 2.021 -10.956 33.273 1.00 32.09 151 GLU A O 1
ATOM 1162 N N . ASP A 1 152 ? 3.280 -9.197 32.696 1.00 28.62 152 ASP A N 1
ATOM 1163 C CA . ASP A 1 152 ? 4.697 -9.613 32.640 1.00 28.62 152 ASP A CA 1
ATOM 1164 C C . ASP A 1 152 ? 5.330 -9.179 31.302 1.00 28.62 152 ASP A C 1
ATOM 1166 O O . ASP A 1 152 ? 4.774 -9.328 30.211 1.00 28.62 152 ASP A O 1
ATOM 1170 N N . LEU A 1 153 ? 6.503 -8.561 31.399 1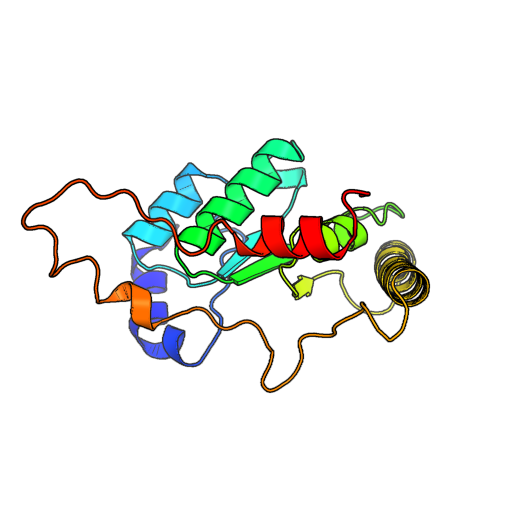.00 37.22 153 LEU A N 1
ATOM 1171 C CA . LEU A 1 153 ? 7.247 -7.948 30.305 1.00 37.22 153 LEU A CA 1
ATOM 1172 C C . LEU A 1 153 ? 7.996 -9.026 29.506 1.00 37.22 153 LEU A C 1
ATOM 1174 O O . LEU A 1 153 ? 9.212 -9.160 29.603 1.00 37.22 153 LEU A O 1
ATOM 1178 N N . GLY A 1 154 ? 7.271 -9.758 28.660 1.00 28.11 154 GLY A N 1
ATOM 1179 C CA . GLY A 1 154 ? 7.831 -10.591 27.594 1.00 28.11 154 GLY A CA 1
ATOM 1180 C C . GLY A 1 154 ? 7.504 -9.998 26.223 1.00 28.11 154 GLY A C 1
ATOM 1181 O O . GLY A 1 154 ? 6.399 -10.172 25.717 1.00 28.11 154 GLY A O 1
ATOM 1182 N N . GLY A 1 155 ? 8.442 -9.259 25.622 1.00 25.92 155 GLY A N 1
ATOM 1183 C CA . GLY A 1 155 ? 8.252 -8.615 24.315 1.00 25.92 155 GLY A CA 1
ATOM 1184 C C . GLY A 1 155 ? 7.854 -9.609 23.205 1.00 25.92 155 GLY A C 1
ATOM 1185 O O . GLY A 1 155 ? 8.365 -10.729 23.183 1.00 25.92 155 GLY A O 1
ATOM 1186 N N . PRO A 1 156 ? 6.963 -9.241 22.260 1.00 38.22 156 PRO A N 1
ATOM 1187 C CA . PRO A 1 156 ? 6.409 -10.203 21.314 1.00 38.22 156 PRO A CA 1
ATOM 1188 C C . PRO A 1 156 ? 7.376 -10.514 20.161 1.00 38.22 156 PRO A C 1
ATOM 1190 O O . PRO A 1 156 ? 7.364 -9.883 19.103 1.00 38.22 156 PRO A O 1
ATOM 1193 N N . THR A 1 157 ? 8.156 -11.576 20.336 1.00 40.50 157 THR A N 1
ATOM 1194 C CA . THR A 1 157 ? 8.537 -12.503 19.266 1.00 40.50 157 THR A CA 1
ATOM 1195 C C . THR A 1 157 ? 7.275 -13.193 18.727 1.00 40.50 157 THR A C 1
ATOM 1197 O O . THR A 1 157 ? 6.520 -13.784 19.492 1.00 40.50 157 THR A O 1
ATOM 1200 N N . SER A 1 158 ? 7.014 -13.094 17.412 1.00 36.22 158 SER A N 1
ATOM 1201 C CA . SER A 1 158 ? 6.369 -14.155 16.585 1.00 36.22 158 SER A CA 1
ATOM 1202 C C . SER A 1 158 ? 5.837 -13.714 15.209 1.00 36.22 158 SER A C 1
ATOM 1204 O O . SER A 1 158 ? 5.412 -14.578 14.449 1.00 36.22 158 SER A O 1
ATOM 1206 N N . LYS A 1 159 ? 5.876 -12.432 14.804 1.00 40.84 159 LYS A N 1
ATOM 1207 C CA . LYS A 1 159 ? 5.497 -12.048 13.415 1.00 40.84 159 LYS A CA 1
ATOM 1208 C C . LYS A 1 159 ? 6.434 -11.082 12.688 1.00 40.84 159 LYS A C 1
ATOM 1210 O O . LYS A 1 159 ? 6.350 -10.988 11.469 1.00 40.84 159 LYS A O 1
ATOM 1215 N N . ALA A 1 160 ? 7.396 -10.477 13.388 1.00 38.06 160 ALA A N 1
ATOM 1216 C CA . ALA A 1 160 ? 8.510 -9.761 12.754 1.00 38.06 160 ALA A CA 1
ATOM 1217 C C . ALA A 1 160 ? 9.409 -10.689 11.900 1.00 38.06 160 ALA A C 1
ATOM 1219 O O . ALA A 1 160 ? 10.110 -10.222 11.009 1.00 38.06 160 ALA A O 1
ATOM 1220 N N . ASN A 1 161 ? 9.324 -12.009 12.108 1.00 41.62 161 ASN A N 1
ATOM 1221 C CA . ASN A 1 161 ? 10.135 -13.004 11.407 1.00 41.62 161 ASN A CA 1
ATOM 1222 C C . ASN A 1 161 ? 9.656 -13.345 9.991 1.00 41.62 161 ASN A C 1
ATOM 1224 O O . ASN A 1 161 ? 10.397 -14.004 9.281 1.00 41.62 161 ASN A O 1
ATOM 1228 N N . ALA A 1 162 ? 8.467 -12.935 9.535 1.00 44.97 162 ALA A N 1
ATOM 1229 C CA . ALA A 1 162 ? 7.989 -13.367 8.214 1.00 44.97 162 ALA A CA 1
ATOM 1230 C C . ALA A 1 162 ? 8.826 -12.769 7.067 1.00 44.97 162 ALA A C 1
ATOM 1232 O O . ALA A 1 162 ? 9.238 -13.487 6.161 1.00 44.97 162 ALA A O 1
ATOM 1233 N N . ALA A 1 163 ? 9.139 -11.472 7.139 1.00 42.03 163 ALA A N 1
ATOM 1234 C CA . ALA A 1 163 ? 10.005 -10.813 6.161 1.00 42.03 163 ALA A CA 1
ATOM 1235 C C . ALA A 1 163 ? 11.453 -11.325 6.248 1.00 42.03 163 ALA A C 1
ATOM 1237 O O . ALA A 1 163 ? 12.107 -11.518 5.228 1.00 42.03 163 ALA A O 1
ATOM 1238 N N . GLU A 1 164 ? 11.936 -11.614 7.458 1.00 41.44 164 GLU A N 1
ATOM 1239 C CA . GLU A 1 164 ? 13.283 -12.141 7.692 1.00 41.44 164 GLU A CA 1
ATOM 1240 C C . GLU A 1 164 ? 13.426 -13.614 7.257 1.00 41.44 164 GLU A C 1
ATOM 1242 O O . GLU A 1 164 ? 14.472 -14.025 6.759 1.00 41.44 164 GLU A O 1
ATOM 1247 N N . GLU A 1 165 ? 12.369 -14.418 7.388 1.00 45.12 165 GLU A N 1
ATOM 1248 C CA . GLU A 1 165 ? 12.298 -15.787 6.870 1.00 45.12 165 GLU A CA 1
ATOM 1249 C C . GLU A 1 165 ? 12.195 -15.814 5.346 1.00 45.12 165 GLU A C 1
ATOM 1251 O O . GLU A 1 165 ? 12.819 -16.665 4.715 1.00 45.12 165 GLU A O 1
ATOM 1256 N N . VAL A 1 166 ? 11.459 -14.877 4.742 1.00 46.47 166 VAL A N 1
ATOM 1257 C CA . VAL A 1 166 ? 11.438 -14.697 3.284 1.00 46.47 166 VAL A CA 1
ATOM 1258 C C . VAL A 1 166 ? 12.818 -14.249 2.789 1.00 46.47 166 VAL A C 1
ATOM 1260 O O . VAL A 1 166 ? 13.346 -14.873 1.874 1.00 46.47 166 VAL A O 1
ATOM 1263 N N . TRP A 1 167 ? 13.463 -13.283 3.457 1.00 47.38 167 TRP A N 1
ATOM 1264 C CA . TRP A 1 167 ? 14.836 -12.834 3.175 1.00 47.38 167 TRP A CA 1
ATOM 1265 C C . TRP A 1 167 ? 15.867 -13.976 3.268 1.00 47.38 167 TRP A C 1
ATOM 1267 O O . TRP A 1 167 ? 16.704 -14.144 2.376 1.00 47.38 167 TRP A O 1
ATOM 1277 N N . LYS A 1 168 ? 15.766 -14.830 4.299 1.00 49.62 168 LYS A N 1
ATOM 1278 C CA . LYS A 1 168 ? 16.595 -16.043 4.447 1.00 49.62 168 LYS A CA 1
ATOM 1279 C C . LYS A 1 168 ? 16.308 -17.075 3.351 1.00 49.62 168 LYS A C 1
ATOM 1281 O O . LYS A 1 168 ? 17.244 -17.692 2.849 1.00 49.62 168 LYS A O 1
ATOM 1286 N N . LYS A 1 169 ? 15.047 -17.243 2.934 1.00 50.34 169 LYS A N 1
ATOM 1287 C CA . LYS A 1 169 ? 14.652 -18.163 1.849 1.00 50.34 169 LYS A CA 1
ATOM 1288 C C . LYS A 1 169 ? 15.122 -17.714 0.464 1.00 50.34 169 LYS A C 1
ATOM 1290 O O . LYS A 1 169 ? 15.386 -18.571 -0.375 1.00 50.34 169 LYS A O 1
ATOM 1295 N N . VAL A 1 170 ? 15.270 -16.411 0.222 1.00 48.16 170 VAL A N 1
ATOM 1296 C CA . VAL A 1 170 ? 15.784 -15.876 -1.056 1.00 48.16 170 VAL A CA 1
ATOM 1297 C C . VAL A 1 170 ? 17.307 -15.683 -1.078 1.00 48.16 170 VAL A C 1
ATOM 1299 O O . VAL A 1 170 ? 17.851 -15.181 -2.056 1.00 48.16 170 VAL A O 1
ATOM 1302 N N . GLY A 1 171 ? 18.023 -16.139 -0.043 1.00 50.34 171 GLY A N 1
ATOM 1303 C CA . GLY A 1 171 ? 19.490 -16.159 -0.029 1.00 50.34 171 GLY A CA 1
ATOM 1304 C C . GLY A 1 171 ? 20.144 -14.799 0.222 1.00 50.34 171 GLY A C 1
ATOM 1305 O O . GLY A 1 171 ? 21.293 -14.597 -0.169 1.00 50.34 171 GLY A O 1
ATOM 1306 N N . GLY A 1 172 ? 19.434 -13.866 0.862 1.00 40.88 172 GLY A N 1
ATOM 1307 C CA . GLY A 1 172 ? 20.006 -12.592 1.302 1.00 40.88 172 GLY A CA 1
ATOM 1308 C C . GLY A 1 172 ? 20.376 -11.612 0.185 1.00 40.88 172 GLY A C 1
ATOM 1309 O O . GLY A 1 172 ? 21.191 -10.719 0.417 1.00 40.88 172 GLY A O 1
ATOM 1310 N N . LYS A 1 173 ? 19.801 -11.759 -1.012 1.00 40.06 173 LYS A N 1
ATOM 1311 C CA . LYS A 1 173 ? 19.917 -10.776 -2.095 1.00 40.06 173 LYS A CA 1
ATOM 1312 C C . LYS A 1 173 ? 18.562 -10.115 -2.332 1.00 40.06 173 LYS A C 1
ATOM 1314 O O . LYS A 1 173 ? 17.549 -10.811 -2.350 1.00 40.06 173 LYS A O 1
ATOM 1319 N N . TRP A 1 174 ? 18.595 -8.788 -2.421 1.00 49.12 174 TRP A N 1
ATOM 1320 C CA . TRP A 1 174 ? 17.475 -7.941 -2.824 1.00 49.12 174 TRP A CA 1
ATOM 1321 C C . TRP A 1 174 ? 17.330 -7.959 -4.336 1.00 49.12 174 TRP A C 1
ATOM 1323 O O . TRP A 1 174 ? 18.395 -7.964 -5.000 1.00 49.12 174 TRP A O 1
#

Radius of gyration: 17.25 Å; chains: 1; bounding box: 41×36×55 Å

Secondary structure (DSSP, 8-state):
--HHHHHHHHHHHTTTS--EESTTTTT-HHHHHHHHHTT--SEEEE-HHHH-SHHHHHHHHHHHHHTT-EEEEE--SS--S--HHHHHHHHTT---EE---S-SHHHHHHHHHHHHHHHHH-TTT-----GGGS----GGGGTTTTT--SS------SSTHHHHHHHHHTTT--

Sequence (174 aa):
NDWSTFAKFTAKDGKEIQIVGDDLLVTNPKRIQKGIDEKAVNALLLKVNQIGSITESIEANNMAVNAGWTVMVSHRSGETEDSFIADLVVGLGTCQIKTGAPCRTERLCKYNQLMRIEEELGADKATYAAGRNFPRCQAEQFGRRSAEMGEDLGGPTSKANAAEEVWKKVGGKW

Foldseek 3Di:
DCQVVLLVVCVVCVQPDFFEDPVQQLLPPVSLVVCLVSVRGQEYAQECVSQPDPVSSLVSLVSSVVSLGAYEDEDDPDFDLDQVSLVVCVLSVSLHYHQDDCDDNRSVSNVVVNVVVDVVCDPVRDDHQDDVSPRGRPPVSSPDPVPPPDDDPDDDDDPVCPSVVSCVVVPNDD

pLDDT: mean 81.42, std 23.38, range [25.92, 98.38]

Organism: Perkinsus olseni (NCBI:txid32597)